Protein AF-A0A849CF45-F1 (afdb_monomer)

Mean predicted aligned error: 17.16 Å

Structure (mmCIF, N/CA/C/O backbone):
data_AF-A0A849CF45-F1
#
_entry.i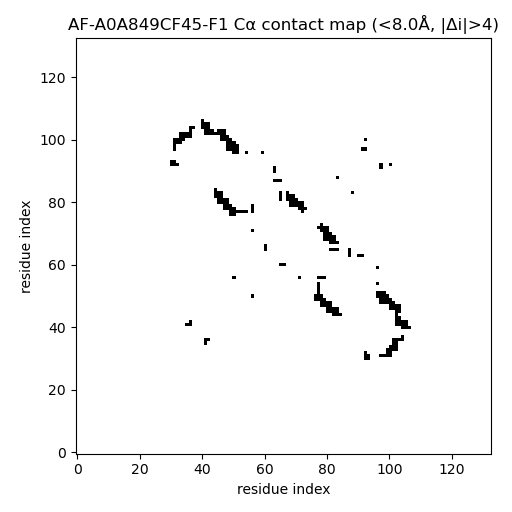d   AF-A0A849CF45-F1
#
loop_
_atom_site.group_PDB
_atom_site.id
_atom_site.type_symbol
_atom_site.label_atom_id
_atom_site.label_alt_id
_atom_site.label_comp_id
_atom_site.label_asym_id
_atom_site.label_entity_id
_atom_site.label_seq_id
_atom_site.pdbx_PDB_ins_code
_atom_site.Cartn_x
_atom_site.Cartn_y
_atom_site.Cartn_z
_atom_site.occupancy
_atom_site.B_iso_or_equiv
_atom_site.auth_seq_id
_atom_site.auth_comp_id
_atom_site.auth_asym_id
_atom_site.auth_atom_id
_atom_site.pdbx_PDB_model_num
ATOM 1 N N . MET A 1 1 ? -30.310 -8.655 56.437 1.00 37.66 1 MET A N 1
ATOM 2 C CA . MET A 1 1 ? -29.460 -9.281 57.473 1.00 37.66 1 MET A CA 1
ATOM 3 C C . MET A 1 1 ? -28.023 -8.868 57.192 1.00 37.66 1 MET A C 1
ATOM 5 O O . MET A 1 1 ? -27.399 -9.415 56.297 1.00 37.66 1 MET A O 1
ATOM 9 N N . SER A 1 2 ? -27.555 -7.817 57.862 1.00 37.56 2 SER A N 1
ATOM 10 C CA . SER A 1 2 ? -26.278 -7.153 57.568 1.00 37.56 2 SER A CA 1
ATOM 11 C C . SER A 1 2 ? -25.273 -7.476 58.661 1.00 37.56 2 SER A C 1
ATOM 13 O O . SER A 1 2 ? -25.580 -7.299 59.839 1.00 37.56 2 SER A O 1
ATOM 15 N N . LYS A 1 3 ? -24.071 -7.921 58.293 1.00 44.12 3 LYS A N 1
ATOM 16 C CA . LYS A 1 3 ? -22.960 -8.074 59.237 1.00 44.12 3 LYS A CA 1
ATOM 17 C C . LYS A 1 3 ? -21.696 -7.478 58.624 1.00 44.12 3 LYS A C 1
ATOM 19 O O . LYS A 1 3 ? -20.987 -8.135 57.877 1.00 44.12 3 LYS A O 1
ATOM 24 N N . LYS A 1 4 ? -21.437 -6.210 58.953 1.00 44.94 4 LYS A N 1
ATOM 25 C CA . LYS A 1 4 ? -20.097 -5.618 58.882 1.00 44.94 4 LYS A CA 1
ATOM 26 C C . LYS A 1 4 ? -19.300 -6.111 60.094 1.00 44.94 4 LYS A C 1
ATOM 28 O O . LYS A 1 4 ? -19.804 -6.050 61.216 1.00 44.94 4 LYS A O 1
ATOM 33 N N . ARG A 1 5 ? -18.060 -6.548 59.881 1.00 53.03 5 ARG A N 1
ATOM 34 C CA . ARG A 1 5 ? -17.027 -6.656 60.920 1.00 53.03 5 ARG A CA 1
ATOM 35 C C . ARG A 1 5 ? -15.753 -6.009 60.369 1.00 53.03 5 ARG A C 1
ATOM 37 O O . ARG A 1 5 ? -15.297 -6.355 59.288 1.00 53.03 5 ARG A O 1
ATOM 44 N N . LEU A 1 6 ? -15.288 -5.009 61.110 1.00 46.78 6 LEU A N 1
ATOM 45 C CA . LEU A 1 6 ? -14.016 -4.305 60.984 1.00 46.78 6 LEU A CA 1
ATOM 46 C C . LEU A 1 6 ? -12.894 -5.098 61.686 1.00 46.78 6 LEU A C 1
ATOM 48 O O . LEU A 1 6 ? -13.187 -5.904 62.567 1.00 46.78 6 LEU A O 1
ATOM 52 N N . VAL A 1 7 ? -11.652 -4.682 61.399 1.00 42.75 7 VAL A N 1
ATOM 53 C CA . VAL A 1 7 ? -10.421 -4.748 62.226 1.00 42.75 7 VAL A CA 1
ATOM 54 C C . VAL A 1 7 ? -9.397 -5.843 61.887 1.00 42.75 7 VAL A C 1
ATOM 56 O O . VAL A 1 7 ? -9.704 -7.028 61.891 1.00 42.75 7 VAL A O 1
ATOM 59 N N . GLY A 1 8 ? -8.145 -5.385 61.710 1.00 34.47 8 GLY A N 1
ATOM 60 C CA . GLY A 1 8 ? -6.892 -6.146 61.843 1.00 34.47 8 GLY A CA 1
ATOM 61 C C . GLY A 1 8 ? -5.900 -5.826 60.718 1.00 34.47 8 GLY A C 1
ATOM 62 O O . GLY A 1 8 ? -5.896 -6.523 59.717 1.00 34.47 8 GLY A O 1
ATOM 63 N N . ALA A 1 9 ? -5.255 -4.655 60.675 1.00 38.72 9 ALA A N 1
ATOM 64 C CA . ALA A 1 9 ? -4.018 -4.296 61.391 1.00 38.72 9 ALA A CA 1
ATOM 65 C C . ALA A 1 9 ? -2.789 -5.168 61.034 1.00 38.72 9 ALA A C 1
ATOM 67 O O . ALA A 1 9 ? -2.803 -6.374 61.230 1.00 38.72 9 ALA A O 1
ATOM 68 N N . LEU A 1 10 ? -1.755 -4.476 60.531 1.00 44.56 10 LEU A N 1
ATOM 69 C CA . LEU A 1 10 ? -0.323 -4.797 60.416 1.00 44.56 10 LEU A CA 1
ATOM 70 C C . LEU A 1 10 ? 0.126 -6.260 60.592 1.00 44.56 10 LEU A C 1
ATOM 72 O O . LEU A 1 10 ? 0.109 -6.809 61.688 1.00 44.56 10 LEU A O 1
ATOM 76 N N . GLY A 1 11 ? 0.749 -6.794 59.541 1.00 33.22 11 GLY A N 1
ATOM 77 C CA . GLY A 1 11 ? 1.633 -7.951 59.628 1.00 33.22 11 GLY A CA 1
ATOM 78 C C . GLY A 1 11 ? 2.467 -8.089 58.361 1.00 33.22 11 GLY A C 1
ATOM 79 O O . GLY A 1 11 ? 2.030 -8.699 57.392 1.00 33.22 11 GLY A O 1
ATOM 80 N N . ALA A 1 12 ? 3.658 -7.493 58.346 1.00 48.44 12 ALA A N 1
ATOM 81 C CA . ALA A 1 12 ? 4.656 -7.766 57.323 1.00 48.44 12 ALA A CA 1
ATOM 82 C C . ALA A 1 12 ? 5.257 -9.155 57.574 1.00 48.44 12 ALA A C 1
ATOM 84 O O . ALA A 1 12 ? 6.023 -9.309 58.520 1.00 48.44 12 ALA A O 1
ATOM 85 N N . ILE A 1 13 ? 4.933 -10.147 56.737 1.00 44.03 13 ILE A N 1
ATOM 86 C CA . ILE A 1 13 ? 5.722 -11.377 56.579 1.00 44.03 13 ILE A CA 1
ATOM 87 C C . ILE A 1 13 ? 5.745 -11.748 55.093 1.00 44.03 13 ILE A C 1
ATOM 89 O O . ILE A 1 13 ? 4.718 -11.990 54.464 1.00 44.03 13 ILE A O 1
ATOM 93 N N . LEU A 1 14 ? 6.962 -11.759 54.556 1.00 50.22 14 LEU A N 1
ATOM 94 C CA . LEU A 1 14 ? 7.352 -12.199 53.225 1.00 50.22 14 LEU A CA 1
ATOM 95 C C . LEU A 1 14 ? 7.077 -13.705 53.075 1.00 50.22 14 LEU A C 1
ATOM 97 O O . LEU A 1 14 ? 7.699 -14.504 53.768 1.00 50.22 14 LEU A O 1
ATOM 101 N N . LEU A 1 15 ? 6.211 -14.098 52.142 1.00 39.56 15 LEU A N 1
ATOM 102 C CA . LEU A 1 15 ? 6.146 -15.463 51.612 1.00 39.56 15 LEU A CA 1
ATOM 103 C C . LEU A 1 15 ? 5.903 -15.376 50.102 1.00 39.56 15 LEU A C 1
ATOM 105 O O . LEU A 1 15 ? 4.773 -15.231 49.637 1.00 39.56 15 LEU A O 1
ATOM 109 N N . LEU A 1 16 ? 7.000 -15.441 49.340 1.00 52.56 16 LEU A N 1
ATOM 110 C CA . LEU A 1 16 ? 6.973 -15.713 47.906 1.00 52.56 16 LEU A CA 1
ATOM 111 C C . LEU A 1 16 ? 6.297 -17.071 47.687 1.00 52.56 16 LEU A C 1
ATOM 113 O O . LEU A 1 16 ? 6.885 -18.117 47.949 1.00 52.56 16 LEU A O 1
ATOM 117 N N . THR A 1 17 ? 5.074 -17.048 47.170 1.00 44.09 17 THR A N 1
ATOM 118 C CA . THR A 1 17 ? 4.445 -18.204 46.530 1.00 44.09 17 THR A CA 1
ATOM 119 C C . THR A 1 17 ? 4.244 -17.853 45.064 1.00 44.09 17 THR A C 1
ATOM 121 O O . THR A 1 17 ? 3.308 -17.157 44.683 1.00 44.09 17 THR A O 1
ATOM 124 N N . LEU A 1 18 ? 5.184 -18.301 44.234 1.00 50.41 18 LEU A N 1
ATOM 125 C CA . LEU A 1 18 ? 5.102 -18.205 42.782 1.00 50.41 18 LEU A CA 1
ATOM 126 C C . LEU A 1 18 ? 4.158 -19.312 42.280 1.00 50.41 18 LEU A C 1
ATOM 128 O O . LEU A 1 18 ? 4.587 -20.330 41.745 1.00 50.41 18 LEU A O 1
ATOM 132 N N . ALA A 1 19 ? 2.858 -19.155 42.528 1.00 49.28 19 ALA A N 1
ATOM 133 C CA . ALA A 1 19 ? 1.848 -19.980 41.883 1.00 49.28 19 ALA A CA 1
ATOM 134 C C . ALA A 1 19 ? 1.679 -19.442 40.464 1.00 49.28 19 ALA A C 1
ATOM 136 O O . ALA A 1 19 ? 0.999 -18.444 40.276 1.00 49.28 19 ALA A O 1
ATOM 137 N N . GLY A 1 20 ? 2.343 -20.062 39.486 1.00 45.88 20 GLY A N 1
ATOM 138 C CA . GLY A 1 20 ? 2.181 -19.728 38.077 1.00 45.88 20 GLY A CA 1
ATOM 139 C C . GLY A 1 20 ? 0.726 -19.891 37.647 1.00 45.88 20 GLY A C 1
ATOM 140 O O . GLY A 1 20 ? 0.285 -20.995 37.336 1.00 45.88 20 GLY A O 1
ATOM 141 N N . GLN A 1 21 ? -0.018 -18.788 37.603 1.00 43.66 21 GLN A N 1
ATOM 142 C CA . GLN A 1 21 ? -1.225 -18.701 36.796 1.00 43.66 21 GLN A CA 1
ATOM 143 C C . GLN A 1 21 ? -0.798 -18.486 35.343 1.00 43.66 21 GLN A C 1
ATOM 145 O O . GLN A 1 21 ? -0.722 -17.368 34.838 1.00 43.66 21 GLN A O 1
ATOM 150 N N . SER A 1 22 ? -0.493 -19.584 34.658 1.00 44.69 22 SER A N 1
ATOM 151 C CA . SER A 1 22 ? -0.499 -19.619 33.201 1.00 44.69 22 SER A CA 1
ATOM 152 C C . SER A 1 22 ? -1.942 -19.390 32.746 1.00 44.69 22 SER A C 1
ATOM 154 O O . SER A 1 22 ? -2.714 -20.331 32.573 1.00 44.69 22 SER A O 1
ATOM 156 N N . GLY A 1 23 ? -2.341 -18.122 32.620 1.00 52.66 23 GLY A N 1
ATOM 157 C CA . GLY A 1 23 ? -3.476 -17.769 31.776 1.00 52.66 23 GLY A CA 1
ATOM 158 C C . GLY A 1 23 ? -3.203 -18.279 30.358 1.00 52.66 23 GLY A C 1
ATOM 159 O O . GLY A 1 23 ? -2.030 -18.430 29.996 1.00 52.66 23 GLY A O 1
ATOM 160 N N . PRO A 1 24 ? -4.238 -18.591 29.558 1.00 43.50 24 PRO A N 1
ATOM 161 C CA . PRO A 1 24 ? -4.012 -18.938 28.166 1.00 43.50 24 PRO A CA 1
ATOM 162 C C . PRO A 1 24 ? -3.188 -17.813 27.547 1.00 43.50 24 PRO A C 1
ATOM 164 O O . PRO A 1 24 ? -3.582 -16.648 27.614 1.00 43.50 24 PRO A O 1
ATOM 167 N N . ALA A 1 25 ? -2.018 -18.169 27.015 1.00 54.19 25 ALA A N 1
ATOM 168 C CA . ALA A 1 25 ? -1.260 -17.309 26.134 1.00 54.19 25 ALA A CA 1
ATOM 169 C C . ALA A 1 25 ? -2.225 -16.910 25.021 1.00 54.19 25 ALA A C 1
ATOM 171 O O . ALA A 1 25 ? -2.567 -17.719 24.157 1.00 54.19 25 ALA A O 1
ATOM 172 N N . GLN A 1 26 ? -2.763 -15.699 25.120 1.00 45.12 26 GLN A N 1
ATOM 173 C CA . GLN A 1 26 ? -3.497 -15.097 24.034 1.00 45.12 26 GLN A CA 1
ATOM 174 C C . GLN A 1 26 ? -2.456 -15.008 22.929 1.00 45.12 26 GLN A C 1
ATOM 176 O O . GLN A 1 26 ? -1.448 -14.323 23.089 1.00 45.12 26 GLN A O 1
ATOM 181 N N . ALA A 1 27 ? -2.617 -15.837 21.899 1.00 48.22 27 ALA A N 1
ATOM 182 C CA . ALA A 1 27 ? -1.803 -15.755 20.708 1.00 48.22 27 ALA A CA 1
ATOM 183 C C . ALA A 1 27 ? -2.030 -14.347 20.159 1.00 48.22 27 ALA A C 1
ATOM 185 O O . ALA A 1 27 ? -3.051 -14.074 19.527 1.00 48.22 27 ALA A O 1
ATOM 186 N N . ASP A 1 28 ? -1.120 -13.446 20.516 1.00 50.44 28 ASP A N 1
ATOM 187 C CA . ASP A 1 28 ? -0.881 -12.194 19.831 1.00 50.44 28 ASP A CA 1
ATOM 188 C C . ASP A 1 28 ? -0.600 -12.620 18.395 1.00 50.44 28 ASP A C 1
ATOM 190 O O . ASP A 1 28 ? 0.464 -13.147 18.062 1.00 50.44 28 ASP A O 1
ATOM 194 N N . LYS A 1 29 ? -1.645 -12.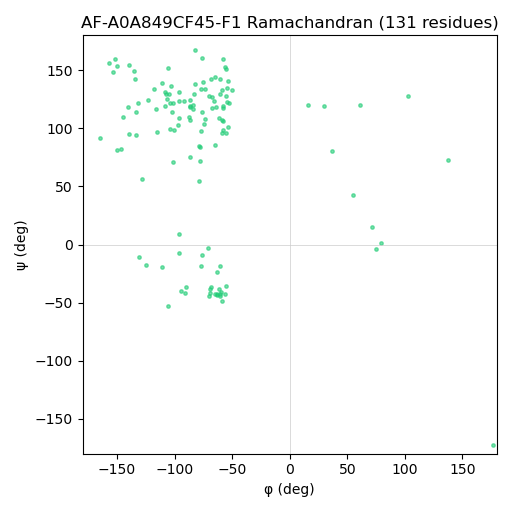58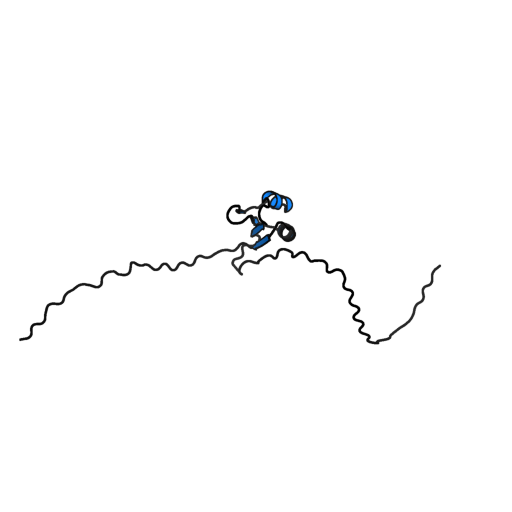0 17.572 1.00 56.62 29 LYS A N 1
ATOM 195 C CA . LYS A 1 29 ? -1.523 -12.795 16.143 1.00 56.62 29 LYS A CA 1
ATOM 196 C C . LYS A 1 29 ? -0.466 -11.789 15.695 1.00 56.62 29 LYS A C 1
ATOM 198 O O . LYS A 1 29 ? -0.667 -10.619 16.018 1.00 56.62 29 LYS A O 1
ATOM 203 N N . PRO A 1 30 ? 0.647 -12.198 15.061 1.00 55.91 30 PRO A N 1
ATOM 204 C CA . PRO A 1 30 ? 1.699 -11.252 14.731 1.00 55.91 30 PRO A CA 1
ATOM 205 C C . PRO A 1 30 ? 1.086 -10.161 13.857 1.00 55.91 30 PRO A C 1
ATOM 207 O O . PRO A 1 30 ? 0.707 -10.422 12.719 1.00 55.91 30 PRO A O 1
ATOM 210 N N . GLU A 1 31 ? 0.887 -8.975 14.430 1.00 64.81 31 GLU A N 1
ATOM 211 C CA . GLU A 1 31 ? 0.476 -7.802 13.675 1.00 64.81 31 GLU A CA 1
ATOM 212 C C . GLU A 1 31 ? 1.593 -7.558 12.659 1.00 64.81 31 GLU A C 1
ATOM 214 O O . GLU A 1 31 ? 2.776 -7.604 13.022 1.00 64.81 31 GLU A O 1
ATOM 219 N N . VAL A 1 32 ? 1.239 -7.400 11.380 1.00 72.75 32 VAL A N 1
ATOM 220 C CA . VAL A 1 32 ? 2.248 -7.186 10.337 1.00 72.75 32 VAL A CA 1
ATOM 221 C C . VAL A 1 32 ? 3.039 -5.939 10.722 1.00 72.75 32 VAL A C 1
ATOM 223 O O . VAL A 1 32 ? 2.478 -4.849 10.861 1.00 72.75 32 VAL A O 1
ATOM 226 N N . GLN A 1 33 ? 4.338 -6.113 10.961 1.00 76.00 33 GLN A N 1
ATOM 227 C CA . GLN A 1 33 ? 5.206 -5.006 11.332 1.00 76.00 33 GLN A CA 1
ATOM 228 C C . GLN A 1 33 ? 5.358 -4.077 10.129 1.00 76.00 33 GLN A C 1
ATOM 230 O O . GLN A 1 33 ? 5.397 -4.531 8.990 1.00 76.00 33 GLN A O 1
ATOM 235 N N . ILE A 1 34 ? 5.406 -2.771 10.391 1.00 75.00 34 ILE A N 1
ATOM 236 C CA . ILE A 1 34 ? 5.746 -1.804 9.350 1.00 75.00 34 ILE A CA 1
ATOM 237 C C . ILE A 1 34 ? 7.260 -1.682 9.318 1.00 75.00 34 ILE A C 1
ATOM 239 O O . ILE A 1 34 ? 7.856 -1.204 10.293 1.00 75.00 34 ILE A O 1
ATOM 243 N N . ASP A 1 35 ? 7.866 -2.006 8.186 1.00 77.19 35 ASP A N 1
ATOM 244 C CA . ASP A 1 35 ? 9.253 -1.652 7.939 1.00 77.19 35 ASP A CA 1
ATOM 245 C C . ASP A 1 35 ? 9.328 -0.152 7.633 1.00 77.19 35 ASP A C 1
ATOM 247 O O . ASP A 1 35 ? 8.919 0.356 6.583 1.00 77.19 35 ASP A O 1
ATOM 251 N N . LYS A 1 36 ? 9.792 0.597 8.636 1.00 73.25 36 LYS A N 1
ATOM 252 C CA . LYS A 1 36 ? 9.974 2.043 8.541 1.00 73.25 36 LYS A CA 1
ATOM 253 C C . LYS A 1 36 ? 11.099 2.325 7.549 1.00 73.25 36 LYS A C 1
ATOM 255 O O . LYS A 1 36 ? 12.203 1.801 7.693 1.00 73.25 36 LYS A O 1
ATOM 260 N N . GLY A 1 37 ? 10.820 3.170 6.560 1.00 63.16 37 GLY A N 1
ATOM 261 C CA . GLY A 1 37 ? 11.769 3.482 5.496 1.00 63.16 37 GLY A CA 1
ATOM 262 C C . GLY A 1 37 ? 13.090 4.057 6.025 1.00 63.16 37 GLY A C 1
ATOM 263 O O . GLY A 1 37 ? 13.160 4.598 7.133 1.00 63.16 37 GLY A O 1
ATOM 264 N N . LEU A 1 38 ? 14.148 3.980 5.208 1.00 70.50 38 LEU A N 1
ATOM 265 C CA . LEU A 1 38 ? 15.468 4.537 5.532 1.00 70.50 38 LEU A CA 1
ATOM 266 C C . LEU A 1 38 ? 15.355 6.000 6.001 1.00 70.50 38 LEU A C 1
ATOM 268 O O . LEU A 1 38 ? 14.677 6.824 5.373 1.00 70.50 38 LEU A O 1
ATOM 272 N N . GLU A 1 39 ? 16.032 6.331 7.105 1.00 71.88 39 GLU A N 1
ATOM 273 C CA . GLU A 1 39 ? 15.917 7.643 7.748 1.00 71.88 39 GLU A CA 1
ATOM 274 C C . GLU A 1 39 ? 16.215 8.792 6.767 1.00 71.88 39 GLU A C 1
ATOM 276 O O . GLU A 1 39 ? 17.226 8.819 6.058 1.00 71.88 39 GLU A O 1
ATOM 281 N N . GLY A 1 40 ? 15.289 9.753 6.686 1.00 71.56 40 GLY A N 1
ATOM 282 C CA . GLY A 1 40 ? 15.387 10.893 5.769 1.00 71.56 40 GLY A CA 1
ATOM 283 C C . GLY A 1 40 ? 15.192 10.555 4.283 1.00 71.56 40 GLY A C 1
ATOM 284 O O . GLY A 1 40 ? 15.580 11.360 3.429 1.00 71.56 40 GLY A O 1
ATOM 285 N N . LYS A 1 41 ? 14.652 9.374 3.956 1.00 79.12 41 LYS A N 1
ATOM 286 C CA . LYS A 1 41 ? 14.215 8.988 2.598 1.00 79.12 41 LYS A CA 1
ATOM 287 C C . LYS A 1 41 ? 12.758 8.540 2.532 1.00 79.12 41 LYS A C 1
ATOM 289 O O . LYS A 1 41 ? 12.208 8.537 1.436 1.00 79.12 41 LYS A O 1
ATOM 294 N N . ALA A 1 42 ? 12.159 8.194 3.670 1.00 84.62 42 ALA A N 1
ATOM 295 C CA . ALA A 1 42 ? 10.747 7.852 3.776 1.00 84.62 42 ALA A CA 1
ATOM 296 C C . ALA A 1 42 ? 9.840 8.944 3.191 1.00 84.62 42 ALA A C 1
ATOM 298 O O . ALA A 1 42 ? 10.084 10.141 3.380 1.00 84.62 42 ALA A O 1
ATOM 299 N N . VAL A 1 43 ? 8.784 8.512 2.509 1.00 85.69 43 VAL A N 1
ATOM 300 C CA . VAL A 1 43 ? 7.713 9.352 1.987 1.00 85.69 43 VAL A CA 1
ATOM 301 C C . VAL A 1 43 ? 6.494 9.168 2.895 1.00 85.69 43 VAL A C 1
ATOM 303 O O . VAL A 1 43 ? 5.757 8.192 2.746 1.00 85.69 43 VAL A O 1
ATOM 306 N N . PRO A 1 44 ? 6.247 10.093 3.842 1.00 85.75 44 PRO A N 1
ATOM 307 C CA . PRO A 1 44 ? 5.272 9.858 4.896 1.00 85.75 44 PRO A CA 1
ATOM 308 C C . PRO A 1 44 ? 3.870 9.581 4.356 1.00 85.75 44 PRO A C 1
ATOM 310 O O . PRO A 1 44 ? 3.347 10.320 3.514 1.00 85.75 44 PRO A O 1
ATOM 313 N N . GLY A 1 45 ? 3.244 8.533 4.889 1.00 91.69 45 GLY A N 1
ATOM 314 C CA . GLY A 1 45 ? 1.873 8.156 4.552 1.00 91.69 45 GLY A CA 1
ATOM 315 C C . GLY A 1 45 ? 1.720 7.401 3.230 1.00 91.69 45 GLY A C 1
ATOM 316 O O . GLY A 1 45 ? 0.586 7.080 2.874 1.00 91.69 45 GLY A O 1
ATOM 317 N N . GLN A 1 46 ? 2.810 7.127 2.505 1.00 96.19 46 GLN A N 1
ATOM 318 C CA . GLN A 1 46 ? 2.817 6.272 1.318 1.00 96.19 46 GLN A CA 1
ATOM 319 C C . GLN A 1 46 ? 3.424 4.923 1.666 1.00 96.19 46 GLN A C 1
ATOM 321 O O . GLN A 1 46 ? 4.493 4.855 2.262 1.00 96.19 46 GLN A O 1
ATOM 326 N N . TYR A 1 47 ? 2.717 3.860 1.304 1.00 96.75 47 TYR A N 1
ATOM 327 C CA . TYR A 1 47 ? 3.113 2.502 1.644 1.00 96.75 47 TYR A CA 1
ATOM 328 C C . TYR A 1 47 ? 2.965 1.582 0.447 1.00 96.75 47 TYR A C 1
ATOM 330 O O . TYR A 1 47 ? 2.061 1.767 -0.378 1.00 96.75 47 TYR A O 1
ATOM 338 N N . ILE A 1 48 ? 3.823 0.570 0.404 1.00 96.50 48 ILE A N 1
ATOM 339 C CA . ILE A 1 48 ? 3.698 -0.600 -0.449 1.00 96.50 48 ILE A CA 1
ATOM 340 C C . ILE A 1 48 ? 3.169 -1.735 0.424 1.00 96.50 48 ILE A C 1
ATOM 342 O O . ILE A 1 48 ? 3.767 -2.090 1.434 1.00 96.50 48 ILE A O 1
ATOM 346 N N . VAL A 1 49 ? 2.023 -2.285 0.039 1.00 97.25 49 VAL A N 1
ATOM 347 C CA . VAL A 1 49 ? 1.370 -3.407 0.712 1.00 97.25 49 VAL A CA 1
ATOM 348 C C . VAL A 1 49 ? 1.509 -4.632 -0.177 1.00 97.25 49 VAL A C 1
ATOM 350 O O . VAL A 1 49 ? 1.011 -4.641 -1.308 1.00 97.25 49 VAL A O 1
ATOM 353 N N . THR A 1 50 ? 2.167 -5.661 0.347 1.00 97.81 50 THR A N 1
ATOM 354 C CA . THR A 1 50 ? 2.274 -6.974 -0.293 1.00 97.81 50 THR A CA 1
ATOM 355 C C . THR A 1 50 ? 1.204 -7.885 0.283 1.00 97.81 50 THR A C 1
ATOM 357 O O . THR A 1 50 ? 1.017 -7.960 1.499 1.00 97.81 50 THR A O 1
ATOM 360 N N . LEU A 1 51 ? 0.468 -8.545 -0.599 1.00 97.75 51 LEU A N 1
ATOM 361 C CA . LEU A 1 51 ? -0.584 -9.486 -0.261 1.00 97.75 51 LEU A CA 1
ATOM 362 C C . LEU A 1 51 ? -0.095 -10.905 -0.516 1.00 97.75 51 LEU A C 1
ATOM 364 O O . LEU A 1 51 ? 0.676 -11.152 -1.442 1.00 97.75 51 LEU A O 1
ATOM 368 N N . THR A 1 52 ? -0.647 -11.836 0.249 1.00 95.94 52 THR A N 1
ATOM 369 C CA . THR A 1 52 ? -0.520 -13.266 -0.034 1.00 95.94 52 THR A CA 1
ATOM 370 C C . THR A 1 52 ? -1.001 -13.598 -1.456 1.00 95.94 52 THR A C 1
ATOM 372 O O . THR A 1 52 ? -1.854 -12.910 -2.037 1.00 95.94 52 THR A O 1
ATOM 375 N N . ASP A 1 53 ? -0.422 -14.642 -2.049 1.00 93.19 53 ASP A N 1
ATOM 376 C CA . ASP A 1 53 ? -0.676 -15.009 -3.444 1.00 93.19 53 ASP A CA 1
ATOM 377 C C . ASP A 1 53 ? -2.158 -15.341 -3.706 1.00 93.19 53 ASP A C 1
ATOM 379 O O . ASP A 1 53 ? -2.855 -15.913 -2.865 1.00 93.19 53 ASP A O 1
ATOM 383 N N . GLY A 1 54 ? -2.664 -14.946 -4.876 1.00 92.19 54 GLY A N 1
ATOM 384 C CA . GLY A 1 54 ? -4.048 -15.201 -5.289 1.00 92.19 54 GLY A CA 1
ATOM 385 C C . GLY A 1 54 ? -5.121 -14.333 -4.615 1.00 92.19 54 GLY A C 1
ATOM 386 O O . GLY A 1 54 ? -6.290 -14.422 -4.998 1.00 92.19 54 GLY A O 1
ATOM 387 N N . VAL A 1 55 ? -4.769 -13.467 -3.656 1.00 96.88 55 VAL A N 1
ATOM 388 C CA . VAL A 1 55 ? -5.731 -12.543 -3.034 1.00 96.88 55 VAL A CA 1
ATOM 389 C C . VAL A 1 55 ? -6.162 -11.448 -4.020 1.00 96.88 55 VAL A C 1
ATOM 391 O O . VAL A 1 55 ? -5.303 -10.731 -4.540 1.00 96.88 55 VAL A O 1
ATOM 394 N N . PRO A 1 56 ? -7.476 -11.226 -4.229 1.00 97.06 56 PRO A N 1
ATOM 395 C CA . PRO A 1 56 ? -7.962 -10.119 -5.044 1.00 97.06 56 PRO A CA 1
ATOM 396 C C . PRO A 1 56 ? -7.685 -8.763 -4.381 1.00 97.06 56 PRO A C 1
ATOM 398 O O . PRO A 1 56 ? -8.233 -8.447 -3.323 1.00 97.06 56 PRO A O 1
ATOM 401 N N . ILE A 1 57 ? -6.872 -7.934 -5.041 1.00 97.44 57 ILE A N 1
ATOM 402 C CA . ILE A 1 57 ? -6.461 -6.614 -4.533 1.00 97.44 57 ILE A CA 1
ATOM 403 C C . ILE A 1 57 ? -7.675 -5.724 -4.217 1.00 97.44 57 ILE A C 1
ATOM 405 O O . ILE A 1 57 ? -7.700 -5.058 -3.184 1.00 97.44 57 ILE A O 1
ATOM 409 N N . ASP A 1 58 ? -8.694 -5.714 -5.082 1.00 97.62 58 ASP A N 1
ATOM 410 C CA . ASP A 1 58 ? -9.875 -4.856 -4.911 1.00 97.62 58 ASP A CA 1
ATOM 411 C C . ASP A 1 58 ? -10.653 -5.157 -3.630 1.00 97.62 58 ASP A C 1
ATOM 413 O O . ASP A 1 58 ? -11.072 -4.234 -2.938 1.00 97.62 58 ASP A O 1
ATOM 417 N N . THR A 1 59 ? -10.768 -6.431 -3.254 1.00 97.62 59 THR A N 1
ATOM 418 C CA . THR A 1 59 ? -11.459 -6.821 -2.020 1.00 97.62 59 THR A CA 1
ATOM 419 C C . THR A 1 59 ? -10.751 -6.257 -0.789 1.00 97.62 59 THR A C 1
ATOM 421 O O . THR A 1 59 ? -11.402 -5.705 0.094 1.00 97.62 59 THR A O 1
ATOM 424 N N . VAL A 1 60 ? -9.417 -6.321 -0.751 1.00 98.25 60 VAL A N 1
ATOM 425 C CA . VAL A 1 60 ? -8.629 -5.764 0.362 1.00 98.25 60 VAL A CA 1
ATOM 426 C C . VAL A 1 60 ? -8.770 -4.242 0.429 1.00 98.25 60 VAL A C 1
ATOM 428 O O . VAL A 1 60 ? -8.951 -3.674 1.508 1.00 98.25 60 VAL A O 1
ATOM 431 N N . LEU A 1 61 ? -8.722 -3.567 -0.723 1.00 98.31 61 LEU A N 1
ATOM 432 C CA . LEU A 1 61 ? -8.863 -2.113 -0.795 1.00 98.31 61 LEU A CA 1
ATOM 433 C C . LEU A 1 61 ? -10.234 -1.638 -0.309 1.00 98.31 61 LEU A C 1
ATOM 435 O O . LEU A 1 61 ? -10.307 -0.646 0.423 1.00 98.31 61 LEU A O 1
ATOM 439 N N . ASP A 1 62 ? -11.311 -2.323 -0.690 1.00 98.19 62 ASP A N 1
ATOM 440 C CA . ASP A 1 62 ? -12.658 -1.966 -0.253 1.00 98.19 62 ASP A CA 1
ATOM 441 C C . ASP A 1 62 ? -12.879 -2.246 1.239 1.00 98.19 62 ASP A C 1
ATOM 443 O O . ASP A 1 62 ? -13.352 -1.351 1.947 1.00 98.19 62 ASP A O 1
ATOM 447 N N . ASP A 1 63 ? -12.438 -3.399 1.752 1.00 97.94 63 ASP A N 1
ATOM 448 C CA . ASP A 1 63 ? -12.544 -3.750 3.180 1.00 97.94 63 ASP A CA 1
ATOM 449 C C . ASP A 1 63 ? -11.779 -2.752 4.074 1.00 97.94 63 ASP A C 1
ATOM 451 O O . ASP A 1 63 ? -12.267 -2.276 5.114 1.00 97.94 63 ASP A O 1
ATOM 455 N N . ALA A 1 64 ? -10.576 -2.363 3.640 1.00 97.69 64 ALA A N 1
ATOM 456 C CA . ALA A 1 64 ? -9.769 -1.356 4.319 1.00 97.69 64 ALA A CA 1
ATOM 457 C C . ALA A 1 64 ? -10.269 0.083 4.073 1.00 97.69 64 ALA A C 1
ATOM 459 O O . ALA A 1 64 ? -9.834 1.010 4.762 1.00 97.69 64 ALA A O 1
ATOM 460 N N . ASN A 1 65 ? -11.222 0.288 3.156 1.00 97.88 65 ASN A N 1
ATOM 461 C CA . ASN A 1 65 ? -11.704 1.591 2.688 1.00 97.88 65 ASN A CA 1
ATOM 462 C C . ASN A 1 65 ? -10.566 2.490 2.159 1.00 97.88 65 ASN A C 1
ATOM 464 O O . ASN A 1 65 ? -10.494 3.686 2.458 1.00 97.88 65 ASN A O 1
ATOM 468 N N . VAL A 1 66 ? -9.642 1.917 1.391 1.00 97.88 66 VAL A N 1
ATOM 469 C CA . VAL A 1 66 ? -8.528 2.626 0.750 1.00 97.88 66 VAL A CA 1
ATOM 470 C C . VAL A 1 66 ? -8.992 3.176 -0.595 1.00 97.88 66 VAL A C 1
ATOM 472 O O . VAL A 1 66 ? -9.372 2.434 -1.493 1.00 97.88 66 VAL A O 1
ATOM 475 N N . LYS A 1 67 ? -8.965 4.505 -0.742 1.00 95.38 67 LYS A N 1
ATOM 476 C CA . LYS A 1 67 ? -9.417 5.190 -1.969 1.00 95.38 67 LYS A CA 1
ATOM 477 C C . LYS A 1 67 ? -8.286 5.839 -2.766 1.00 95.38 67 LYS A C 1
ATOM 479 O O . LYS A 1 67 ? -8.449 6.105 -3.951 1.00 95.38 67 LYS A O 1
ATOM 484 N N . LYS A 1 68 ? -7.135 6.086 -2.135 1.00 97.38 68 LYS A N 1
ATOM 485 C CA . LYS A 1 68 ? -5.974 6.732 -2.761 1.00 97.38 68 LYS A CA 1
ATOM 486 C C . LYS A 1 68 ? -4.917 5.703 -3.152 1.00 97.38 68 LYS A C 1
ATOM 488 O O . LYS A 1 68 ? -3.866 5.613 -2.523 1.00 97.38 68 LYS A O 1
ATOM 493 N N . VAL A 1 69 ? -5.226 4.914 -4.175 1.00 97.69 69 VAL A N 1
ATOM 494 C CA . VAL A 1 69 ? -4.295 3.931 -4.742 1.00 97.69 69 VAL A CA 1
ATOM 495 C C . VAL A 1 69 ? -3.366 4.633 -5.725 1.00 97.69 69 VAL A C 1
ATOM 497 O O . VAL A 1 69 ? -3.822 5.362 -6.602 1.00 97.69 69 VAL A O 1
ATOM 500 N N . LEU A 1 70 ? -2.068 4.414 -5.563 1.00 97.25 70 LEU A N 1
ATOM 501 C CA . LEU A 1 70 ? -1.014 4.972 -6.407 1.00 97.25 70 LEU A CA 1
ATOM 502 C C . LEU A 1 70 ? -0.630 3.986 -7.509 1.00 97.25 70 LEU A C 1
ATOM 504 O O . LEU A 1 70 ? -0.421 4.380 -8.655 1.00 97.25 70 LEU A O 1
ATOM 508 N N . HIS A 1 71 ? -0.558 2.698 -7.167 1.00 97.00 71 HIS A N 1
ATOM 509 C CA . HIS A 1 71 ? -0.210 1.646 -8.111 1.00 97.00 71 HIS A CA 1
ATOM 510 C C . HIS A 1 71 ? -0.735 0.279 -7.664 1.00 97.00 71 HIS A C 1
ATOM 512 O O . HIS A 1 71 ? -0.946 0.051 -6.475 1.00 97.00 71 HIS A O 1
ATOM 518 N N . ARG A 1 72 ? -0.919 -0.638 -8.617 1.00 96.94 72 ARG A N 1
ATOM 519 C CA . ARG A 1 72 ? -1.280 -2.040 -8.372 1.00 96.94 72 ARG A CA 1
ATOM 520 C C . ARG A 1 72 ? -0.230 -2.933 -9.005 1.00 96.94 72 ARG A C 1
ATOM 522 O O . ARG A 1 72 ? 0.017 -2.831 -10.203 1.00 96.94 72 ARG A O 1
ATOM 529 N N . TYR A 1 73 ? 0.353 -3.804 -8.202 1.00 95.69 73 TYR A N 1
ATOM 530 C CA . TYR A 1 73 ? 1.322 -4.792 -8.634 1.00 95.69 73 TYR A CA 1
ATOM 531 C C . TYR A 1 73 ? 0.596 -6.116 -8.871 1.00 95.69 73 TYR A C 1
ATOM 533 O O . TYR A 1 73 ? -0.089 -6.614 -7.982 1.00 95.69 73 TYR A O 1
ATOM 541 N N . THR A 1 74 ? 0.713 -6.659 -10.084 1.00 92.12 74 THR A N 1
ATOM 542 C CA . THR A 1 74 ? 0.051 -7.921 -10.467 1.00 92.12 74 THR A CA 1
ATOM 543 C C . THR A 1 74 ? 0.972 -8.930 -11.149 1.00 92.12 74 THR A C 1
ATOM 545 O O . THR A 1 74 ? 0.566 -10.063 -11.364 1.00 92.12 74 THR A O 1
ATOM 548 N N . ASN A 1 75 ? 2.192 -8.529 -11.525 1.00 87.62 75 ASN A N 1
ATOM 549 C CA . ASN A 1 75 ? 3.114 -9.386 -12.279 1.00 87.62 75 ASN A CA 1
ATOM 550 C C . ASN A 1 75 ? 4.264 -9.918 -11.416 1.00 87.62 75 ASN A C 1
ATOM 552 O O . ASN A 1 75 ? 4.530 -11.111 -11.417 1.00 87.62 75 ASN A O 1
ATOM 556 N N . ALA A 1 76 ? 4.978 -9.023 -10.725 1.00 87.94 76 ALA A N 1
ATOM 557 C CA . ALA A 1 76 ? 6.161 -9.379 -9.938 1.00 87.94 76 ALA A CA 1
ATOM 558 C C . ALA A 1 76 ? 5.819 -9.733 -8.484 1.00 87.94 76 ALA A C 1
ATOM 560 O O . ALA A 1 76 ? 6.433 -10.623 -7.911 1.00 87.94 76 ALA A O 1
ATOM 561 N N . ILE A 1 77 ? 4.840 -9.030 -7.913 1.00 91.19 77 ILE A N 1
ATOM 562 C CA . ILE A 1 77 ? 4.261 -9.272 -6.589 1.00 91.19 77 ILE A CA 1
ATOM 563 C C . ILE A 1 77 ? 2.746 -9.068 -6.686 1.00 91.19 77 ILE A C 1
ATOM 565 O O . ILE A 1 77 ? 2.299 -8.302 -7.549 1.00 91.19 77 ILE A O 1
ATOM 569 N N . ASN A 1 78 ? 1.976 -9.709 -5.805 1.00 96.38 78 ASN A N 1
ATOM 570 C CA . ASN A 1 78 ? 0.561 -9.405 -5.604 1.00 96.38 78 ASN A CA 1
ATOM 571 C C . ASN A 1 78 ? 0.442 -8.293 -4.556 1.00 96.38 78 ASN A C 1
ATOM 573 O O . ASN A 1 78 ? 0.749 -8.512 -3.388 1.00 96.38 78 ASN A O 1
ATOM 577 N N . GLY A 1 79 ? 0.048 -7.081 -4.946 1.00 97.50 79 GLY A N 1
ATOM 578 C CA . GLY A 1 79 ? 0.019 -5.979 -3.984 1.00 97.50 79 GLY A CA 1
ATOM 579 C C . GLY A 1 79 ? -0.358 -4.626 -4.560 1.00 97.50 79 GLY A C 1
ATOM 580 O O . GLY A 1 79 ? -0.749 -4.492 -5.720 1.00 97.50 79 GLY A O 1
ATOM 581 N N . PHE A 1 80 ? -0.236 -3.584 -3.745 1.00 97.94 80 PHE A N 1
ATOM 582 C CA . PHE A 1 80 ? -0.537 -2.217 -4.162 1.00 97.94 80 PHE A CA 1
ATOM 583 C C . PHE A 1 80 ? 0.303 -1.183 -3.415 1.00 97.94 80 PHE A C 1
ATOM 585 O O . PHE A 1 80 ? 0.714 -1.395 -2.281 1.00 97.94 80 PHE A O 1
ATOM 592 N N . ALA A 1 81 ? 0.518 -0.031 -4.047 1.00 97.81 81 ALA A N 1
ATOM 593 C CA . ALA A 1 81 ? 1.020 1.169 -3.390 1.00 97.81 81 ALA A CA 1
ATOM 594 C C . ALA A 1 81 ? -0.139 2.146 -3.159 1.00 97.81 81 ALA A C 1
ATOM 596 O O . ALA A 1 81 ? -0.962 2.350 -4.059 1.00 97.81 81 ALA A O 1
ATOM 597 N N . ALA A 1 82 ? -0.223 2.764 -1.982 1.00 98.25 82 ALA A N 1
ATOM 598 C CA . ALA A 1 82 ? -1.316 3.675 -1.641 1.00 98.25 82 ALA A CA 1
ATOM 599 C C . ALA A 1 82 ? -0.912 4.745 -0.621 1.00 98.25 82 ALA A C 1
ATOM 601 O O . ALA A 1 82 ? 0.029 4.574 0.152 1.00 98.25 82 ALA A O 1
ATOM 602 N N . GLN A 1 83 ? -1.690 5.830 -0.581 1.00 97.75 83 GLN A N 1
ATOM 603 C CA . GLN A 1 83 ? -1.6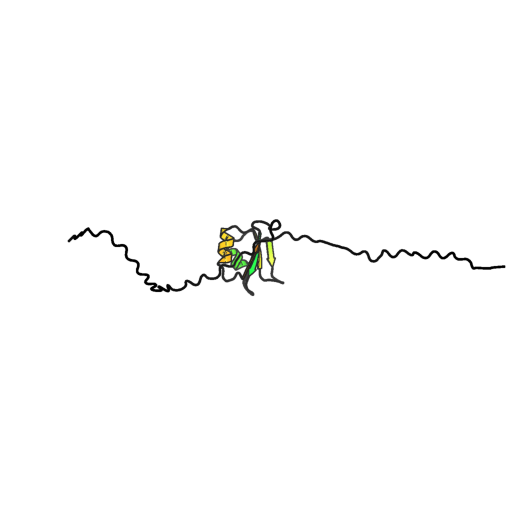93 6.743 0.560 1.00 97.75 83 GLN A CA 1
ATOM 604 C C . GLN A 1 83 ? -2.632 6.216 1.645 1.00 97.75 83 GLN A C 1
ATOM 606 O O . GLN A 1 83 ? -3.839 6.092 1.409 1.00 97.75 83 GLN A O 1
ATOM 611 N N . LEU A 1 84 ? -2.089 5.952 2.834 1.00 97.19 84 LEU A N 1
ATOM 612 C CA . LEU A 1 84 ? -2.821 5.350 3.946 1.00 97.19 84 LEU A CA 1
ATOM 613 C C . LEU A 1 84 ? -2.875 6.289 5.153 1.00 97.19 84 LEU A C 1
ATOM 615 O O . LEU A 1 84 ? -1.881 6.869 5.583 1.00 97.19 84 LEU A O 1
ATOM 619 N N . SER A 1 85 ? -4.065 6.410 5.732 1.00 96.38 85 SER A N 1
ATOM 620 C CA . SER A 1 85 ? -4.259 6.964 7.071 1.00 96.38 85 SER A CA 1
ATOM 621 C C . SER A 1 85 ? -3.859 5.945 8.139 1.00 96.38 85 SER A C 1
ATOM 623 O O . SER A 1 85 ? -3.889 4.739 7.896 1.00 96.38 85 SER A O 1
ATOM 625 N N . ALA A 1 86 ? -3.593 6.408 9.363 1.00 94.62 86 ALA A N 1
ATOM 626 C CA . ALA A 1 86 ? -3.284 5.524 10.490 1.00 94.62 86 ALA A CA 1
ATOM 627 C C . ALA A 1 86 ? -4.374 4.459 10.738 1.00 94.62 86 ALA A C 1
ATOM 629 O O . ALA A 1 86 ? -4.067 3.319 11.072 1.00 94.62 86 ALA A O 1
ATOM 630 N N . GLY A 1 87 ? -5.651 4.804 10.529 1.00 96.38 87 GLY A N 1
ATOM 631 C CA . GLY A 1 87 ? -6.757 3.854 10.672 1.00 96.38 87 GLY A CA 1
ATOM 632 C C . GLY A 1 87 ? -6.774 2.775 9.585 1.00 96.38 87 GLY A C 1
ATOM 633 O O . GLY A 1 87 ? -7.066 1.622 9.881 1.00 96.38 87 GLY A O 1
ATOM 634 N N . GLN A 1 88 ? -6.437 3.130 8.342 1.00 97.94 88 GLN A N 1
ATOM 635 C CA . GLN A 1 88 ? -6.306 2.163 7.243 1.00 97.94 88 GLN A CA 1
ATOM 636 C C . GLN A 1 88 ? -5.091 1.260 7.448 1.00 97.94 88 GLN A C 1
ATOM 638 O O . GLN A 1 88 ? -5.197 0.053 7.263 1.00 97.94 88 GLN A O 1
ATOM 643 N N . LEU A 1 89 ? -3.971 1.835 7.888 1.00 96.06 89 LEU A N 1
ATOM 644 C CA . LEU A 1 89 ? -2.747 1.100 8.177 1.00 96.06 89 LEU A CA 1
ATOM 645 C C . LEU A 1 89 ? -2.990 0.038 9.253 1.00 96.06 89 LEU A C 1
ATOM 647 O O . LEU A 1 89 ? -2.711 -1.131 9.026 1.00 96.06 89 LEU A O 1
ATOM 651 N N . LYS A 1 90 ? -3.638 0.413 10.362 1.00 96.06 90 LYS A N 1
ATOM 652 C CA . LYS A 1 90 ? -4.006 -0.534 11.421 1.00 96.06 90 LYS A CA 1
ATOM 653 C C . LYS A 1 90 ? -4.927 -1.653 10.928 1.00 96.06 90 LYS A C 1
ATOM 655 O O . LYS A 1 90 ? -4.739 -2.801 11.302 1.00 96.06 90 LYS A O 1
ATOM 660 N N . LYS A 1 91 ? -5.916 -1.342 10.080 1.00 97.06 91 LYS A N 1
ATOM 661 C CA . LYS A 1 91 ? -6.779 -2.379 9.490 1.00 97.06 91 LYS A CA 1
ATOM 662 C C . LYS A 1 91 ? -5.977 -3.379 8.658 1.00 97.06 91 LYS A C 1
ATOM 664 O O . LYS A 1 91 ? -6.208 -4.572 8.781 1.00 97.06 91 LYS A O 1
ATOM 669 N N . LEU A 1 92 ? -5.051 -2.886 7.836 1.00 97.50 92 LEU A N 1
ATOM 670 C CA . LEU A 1 92 ? -4.224 -3.722 6.967 1.00 97.50 92 LEU A CA 1
ATOM 671 C C . LEU A 1 92 ? -3.231 -4.574 7.761 1.00 97.50 92 LEU A C 1
ATOM 673 O O . LEU A 1 92 ? -3.046 -5.732 7.423 1.00 97.50 92 LEU A O 1
ATOM 677 N N . GLN A 1 93 ? -2.657 -4.057 8.851 1.00 96.31 93 GLN A N 1
ATOM 678 C CA . GLN A 1 93 ? -1.770 -4.848 9.716 1.00 96.31 93 GLN A CA 1
A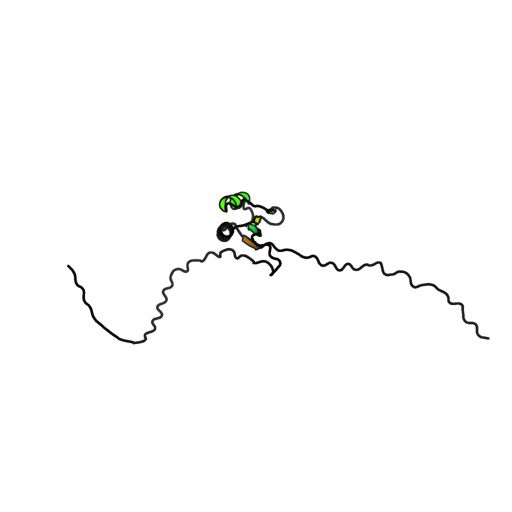TOM 679 C C . GLN A 1 93 ? -2.465 -6.042 10.389 1.00 96.31 93 GLN A C 1
ATOM 681 O O . GLN A 1 93 ? -1.809 -7.003 10.785 1.00 96.31 93 GLN A O 1
ATOM 686 N N . GLN A 1 94 ? -3.788 -5.960 10.540 1.00 96.06 94 GLN A N 1
ATOM 687 C CA . GLN A 1 94 ? -4.630 -6.979 11.170 1.00 96.06 94 GLN A CA 1
ATOM 688 C C . GLN A 1 94 ? -5.273 -7.931 10.154 1.00 96.06 94 GLN A C 1
ATOM 690 O O . GLN A 1 94 ? -5.922 -8.908 10.545 1.00 96.06 94 GLN A O 1
ATOM 695 N N . ASP A 1 95 ? -5.124 -7.643 8.861 1.00 97.12 95 ASP A N 1
ATOM 696 C CA . ASP A 1 95 ? -5.687 -8.427 7.773 1.00 97.12 95 ASP A CA 1
ATOM 697 C C . ASP A 1 95 ? -4.761 -9.606 7.445 1.00 97.12 95 ASP A C 1
ATOM 699 O O . ASP A 1 95 ? -3.637 -9.414 6.998 1.00 97.12 95 ASP A O 1
ATOM 703 N N . GLU A 1 96 ? -5.240 -10.840 7.635 1.00 96.00 96 GLU A N 1
ATOM 704 C CA . GLU A 1 96 ? -4.463 -12.066 7.362 1.00 96.00 96 GLU A CA 1
ATOM 705 C C . GLU A 1 96 ? -4.035 -12.206 5.900 1.00 96.00 96 GLU A C 1
ATOM 707 O O . GLU A 1 96 ? -3.150 -13.000 5.587 1.00 96.00 96 GLU A O 1
ATOM 712 N N . ARG A 1 97 ? -4.685 -11.473 4.993 1.00 97.75 97 ARG A N 1
ATOM 713 C CA . ARG A 1 97 ? -4.351 -11.482 3.570 1.00 97.75 97 ARG A CA 1
ATOM 714 C C . ARG A 1 97 ? -3.098 -10.665 3.271 1.00 97.75 97 ARG A C 1
ATOM 716 O O . ARG A 1 97 ? -2.532 -10.834 2.189 1.00 97.75 97 ARG A O 1
ATOM 723 N N . VAL A 1 98 ? -2.701 -9.772 4.178 1.00 97.56 98 VAL A N 1
ATOM 724 C CA . VAL A 1 98 ? -1.529 -8.906 4.040 1.00 97.56 98 VAL A CA 1
ATOM 725 C C . VAL A 1 98 ? -0.299 -9.644 4.549 1.00 97.56 98 VAL A C 1
ATOM 727 O O . VAL A 1 98 ? -0.259 -10.107 5.683 1.00 97.56 98 VAL A O 1
ATOM 730 N N . GLU A 1 99 ? 0.711 -9.741 3.693 1.00 96.44 99 GLU A N 1
ATOM 731 C CA . GLU A 1 99 ? 1.986 -10.380 4.015 1.00 96.44 99 GLU A CA 1
ATOM 732 C C . GLU A 1 99 ? 2.989 -9.371 4.585 1.00 96.44 99 GLU A C 1
ATOM 734 O O . GLU A 1 99 ? 3.688 -9.673 5.550 1.00 96.44 99 GLU A O 1
ATOM 739 N N . MET A 1 100 ? 3.051 -8.165 4.012 1.00 95.38 100 MET A N 1
ATOM 740 C CA . MET A 1 100 ? 4.054 -7.156 4.368 1.00 95.38 100 MET A CA 1
ATOM 741 C C . MET A 1 100 ? 3.548 -5.738 4.091 1.00 95.38 100 MET A C 1
ATOM 743 O O . MET A 1 100 ? 2.786 -5.519 3.142 1.00 95.38 100 MET A O 1
ATOM 747 N N . ILE A 1 101 ? 3.988 -4.771 4.900 1.00 96.12 101 ILE A N 1
ATOM 748 C CA . ILE A 1 101 ? 3.707 -3.345 4.706 1.00 96.12 101 ILE A CA 1
ATOM 749 C C . ILE A 1 101 ? 5.000 -2.541 4.871 1.00 96.12 101 ILE A C 1
ATOM 751 O O . ILE A 1 101 ? 5.493 -2.387 5.986 1.00 96.12 101 ILE A O 1
ATOM 755 N N . ASP A 1 102 ? 5.458 -1.931 3.781 1.00 93.56 102 ASP A N 1
ATOM 756 C CA . ASP A 1 102 ? 6.667 -1.103 3.754 1.00 93.56 102 ASP A CA 1
ATOM 757 C C . ASP A 1 102 ? 6.314 0.366 3.533 1.00 93.56 102 ASP A C 1
ATOM 759 O O . ASP A 1 102 ? 5.458 0.692 2.704 1.00 93.56 102 ASP A O 1
ATOM 763 N N . GLU A 1 103 ? 6.982 1.280 4.238 1.00 92.56 103 GLU A N 1
ATOM 764 C CA . GLU A 1 103 ? 6.900 2.710 3.921 1.00 92.56 103 GLU A CA 1
ATOM 765 C C . GLU A 1 103 ? 7.689 3.023 2.639 1.00 92.56 103 GLU A C 1
ATOM 767 O O . GLU A 1 103 ? 8.831 2.592 2.474 1.00 92.56 103 GLU A O 1
ATOM 772 N N . ASP A 1 104 ? 7.091 3.795 1.730 1.00 89.75 104 ASP A N 1
ATOM 773 C CA . ASP A 1 104 ? 7.730 4.178 0.470 1.00 89.75 104 ASP A CA 1
ATOM 774 C C . ASP A 1 104 ? 8.968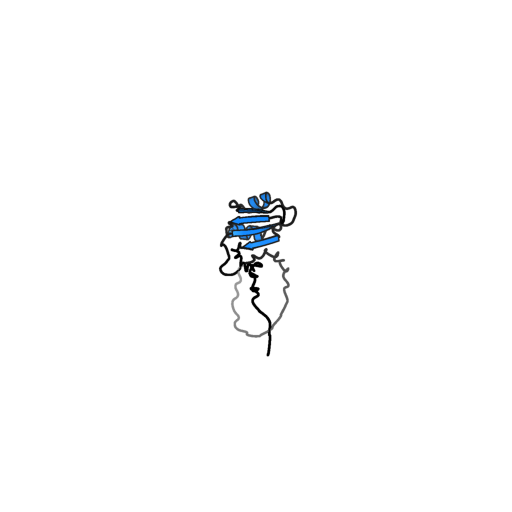 5.055 0.721 1.00 89.75 104 ASP A C 1
ATOM 776 O O . ASP A 1 104 ? 8.994 5.886 1.635 1.00 89.75 104 ASP A O 1
ATOM 780 N N . VAL A 1 105 ? 10.010 4.888 -0.096 1.00 86.81 105 VAL A N 1
ATOM 781 C CA . VAL A 1 105 ? 11.306 5.559 0.073 1.00 86.81 105 VAL A CA 1
ATOM 782 C C . VAL A 1 105 ? 11.835 6.135 -1.236 1.00 86.81 105 VAL A C 1
ATOM 784 O O . VAL A 1 105 ? 11.777 5.527 -2.302 1.00 86.81 105 VAL A O 1
ATOM 787 N N . ILE A 1 106 ? 12.459 7.309 -1.148 1.00 83.62 106 ILE A N 1
ATOM 788 C CA . ILE A 1 106 ? 13.135 7.937 -2.285 1.00 83.62 106 ILE A CA 1
ATOM 789 C C . ILE A 1 106 ? 14.479 7.240 -2.542 1.00 83.62 106 ILE A C 1
ATOM 791 O O . ILE A 1 106 ? 15.416 7.356 -1.749 1.00 83.62 106 ILE A O 1
ATOM 795 N N . GLY A 1 107 ? 14.599 6.568 -3.689 1.00 80.69 107 GLY A N 1
ATOM 796 C CA . GLY A 1 107 ? 15.855 5.986 -4.169 1.00 80.69 107 GLY A CA 1
ATOM 797 C C . GLY A 1 107 ? 16.764 7.003 -4.872 1.00 80.69 107 GLY A C 1
ATOM 798 O O . GLY A 1 107 ? 16.309 7.794 -5.698 1.00 80.69 107 GLY A O 1
ATOM 799 N N . THR A 1 108 ? 18.073 6.957 -4.603 1.00 79.38 108 THR A N 1
ATOM 800 C CA . THR A 1 108 ? 19.087 7.745 -5.329 1.00 79.38 108 THR A CA 1
ATOM 801 C C . THR A 1 108 ? 19.923 6.846 -6.231 1.00 79.38 108 THR A C 1
ATOM 803 O O . THR A 1 108 ? 20.444 5.828 -5.778 1.00 79.38 108 THR A O 1
ATOM 806 N N . LYS A 1 109 ? 20.102 7.231 -7.499 1.00 77.75 109 LYS A N 1
ATOM 807 C CA . LYS A 1 109 ? 21.039 6.559 -8.409 1.00 77.75 109 LYS A CA 1
ATOM 808 C C . LYS A 1 109 ? 22.397 7.256 -8.346 1.00 77.75 109 LYS A C 1
ATOM 810 O O . LYS A 1 109 ? 22.478 8.445 -8.636 1.00 77.75 109 LYS A O 1
ATOM 815 N N . SER A 1 110 ? 23.449 6.509 -8.030 1.00 74.88 110 SER A N 1
ATOM 816 C CA . SER A 1 110 ? 24.837 6.953 -8.193 1.00 74.88 110 SER A CA 1
ATOM 817 C C . SER A 1 110 ? 25.414 6.266 -9.423 1.00 74.88 110 SER A C 1
ATOM 819 O O . SER A 1 110 ? 25.415 5.039 -9.491 1.00 74.88 110 SER A O 1
ATOM 821 N N . ALA A 1 111 ? 25.880 7.038 -10.402 1.00 72.25 111 ALA A N 1
ATOM 822 C CA . ALA A 1 111 ? 26.526 6.505 -11.594 1.00 72.25 111 ALA A CA 1
ATOM 823 C C . ALA A 1 111 ? 27.983 6.974 -11.640 1.00 72.25 111 ALA A C 1
ATOM 825 O O . ALA A 1 111 ? 28.248 8.168 -11.760 1.00 72.25 111 ALA A O 1
ATOM 826 N N . ILE A 1 112 ? 28.919 6.026 -11.567 1.00 72.31 112 ILE A N 1
ATOM 827 C CA . ILE A 1 112 ? 30.272 6.196 -12.102 1.00 72.31 112 ILE A CA 1
ATOM 828 C C . ILE A 1 112 ? 30.273 5.570 -13.497 1.00 72.31 112 ILE A C 1
ATOM 830 O O . ILE A 1 112 ? 30.129 4.360 -13.643 1.00 72.31 112 ILE A O 1
ATOM 834 N N . GLN A 1 113 ? 30.346 6.400 -14.536 1.00 68.88 113 GLN A N 1
ATOM 835 C CA . GLN A 1 113 ? 30.477 5.925 -15.910 1.00 68.88 113 GLN A CA 1
ATOM 836 C C . GLN A 1 113 ? 31.955 5.977 -16.286 1.00 68.88 113 GLN A C 1
ATOM 838 O O . GLN A 1 113 ? 32.490 7.052 -16.557 1.00 68.88 113 GLN A O 1
ATOM 843 N N . GLU A 1 114 ? 32.624 4.825 -16.294 1.00 68.50 114 GLU A N 1
ATOM 844 C CA . GLU A 1 114 ? 33.951 4.746 -16.897 1.00 68.50 114 GLU A CA 1
ATOM 845 C C . GLU A 1 114 ? 33.821 4.983 -18.404 1.00 68.50 114 GLU A C 1
ATOM 847 O O . GLU A 1 114 ? 33.049 4.312 -19.089 1.00 68.50 114 GLU A O 1
ATOM 852 N N . ASN A 1 115 ? 34.538 5.983 -18.919 1.00 67.12 115 ASN A N 1
ATOM 853 C CA . ASN A 1 115 ? 34.614 6.265 -20.347 1.00 67.12 115 ASN A CA 1
ATOM 854 C C . ASN A 1 115 ? 35.733 5.411 -20.971 1.00 67.12 115 ASN A C 1
ATOM 856 O O . ASN A 1 115 ? 36.905 5.747 -20.782 1.00 67.12 115 ASN A O 1
ATOM 860 N N . PRO A 1 116 ? 35.429 4.359 -21.755 1.00 63.88 116 PRO A N 1
ATOM 861 C CA . PRO A 1 116 ? 36.458 3.491 -22.332 1.00 63.88 116 PRO A CA 1
ATOM 862 C C . PRO A 1 116 ? 37.285 4.150 -23.455 1.00 63.88 116 PRO A C 1
ATOM 864 O O . PRO A 1 116 ? 38.209 3.525 -23.965 1.00 63.88 116 PRO A O 1
ATOM 867 N N . GLN A 1 117 ? 36.992 5.391 -23.873 1.00 59.59 117 GLN A N 1
ATOM 868 C CA . GLN A 1 117 ? 37.621 6.017 -25.050 1.00 59.59 117 GLN A CA 1
ATOM 869 C C . GLN A 1 117 ? 38.824 6.937 -24.772 1.00 59.59 117 GLN A C 1
ATOM 871 O O . GLN A 1 117 ? 39.333 7.564 -25.703 1.00 59.59 117 GLN A O 1
ATOM 876 N N . SER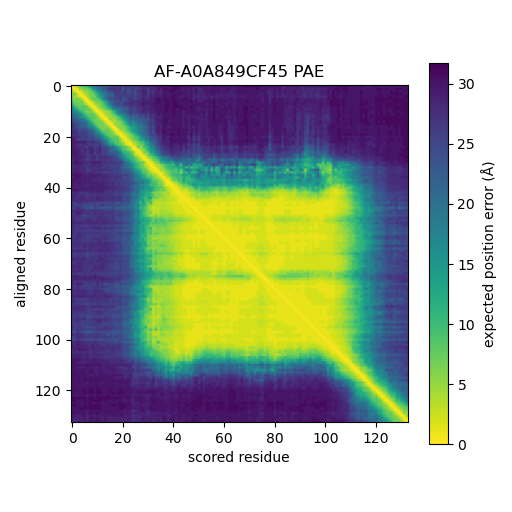 A 1 118 ? 39.356 6.998 -23.550 1.00 56.12 118 SER A N 1
ATOM 877 C CA . SER A 1 118 ? 40.595 7.747 -23.274 1.00 56.12 118 SER A CA 1
ATOM 878 C C . SER A 1 118 ? 41.861 6.980 -23.699 1.00 56.12 118 SER A C 1
ATOM 880 O O . SER A 1 118 ? 42.769 6.782 -22.903 1.00 56.12 118 SER A O 1
ATOM 882 N N . THR A 1 119 ? 41.960 6.552 -24.960 1.00 56.50 119 THR A N 1
ATOM 883 C CA . THR A 1 119 ? 43.227 6.085 -25.561 1.00 56.50 119 THR A CA 1
ATOM 884 C C . THR A 1 119 ? 43.489 6.800 -26.884 1.00 56.50 119 THR A C 1
ATOM 886 O O . THR A 1 119 ? 43.660 6.188 -27.939 1.00 56.50 119 THR A O 1
ATOM 889 N N . SER A 1 120 ? 43.530 8.132 -26.845 1.00 54.53 120 SER A N 1
ATOM 890 C CA . SER A 1 120 ? 44.010 8.944 -27.968 1.00 54.53 120 SER A CA 1
ATOM 891 C C . SER A 1 120 ? 45.544 8.947 -28.012 1.00 54.53 120 SER A C 1
ATOM 893 O O . SER A 1 120 ? 46.205 9.829 -27.480 1.00 54.53 120 SER A O 1
ATOM 895 N N . ARG A 1 121 ? 46.080 7.897 -28.648 1.00 57.38 121 ARG A N 1
ATOM 896 C CA . ARG A 1 121 ? 47.264 7.855 -29.534 1.00 57.38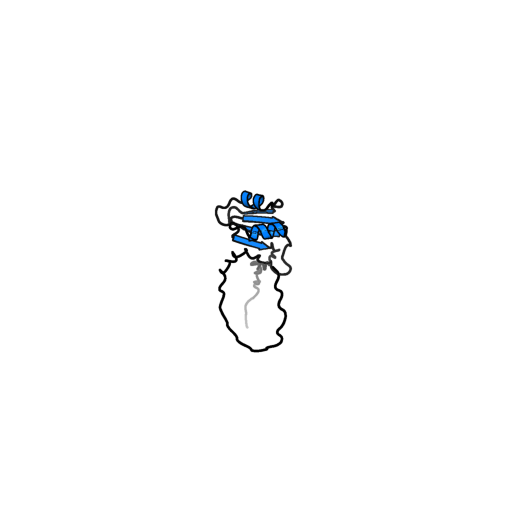 121 ARG A CA 1
ATOM 897 C C . ARG A 1 121 ? 48.459 8.764 -29.183 1.00 57.38 121 ARG A C 1
ATOM 899 O O . ARG A 1 121 ? 48.712 9.750 -29.868 1.00 57.38 121 ARG A O 1
ATOM 906 N N . ALA A 1 122 ? 49.296 8.342 -28.237 1.00 54.84 122 ALA A N 1
ATOM 907 C CA . ALA A 1 122 ? 50.675 8.827 -28.130 1.00 54.84 122 ALA A CA 1
ATOM 908 C C . ALA A 1 122 ? 51.613 7.986 -29.018 1.00 54.84 122 ALA A C 1
ATOM 910 O O . ALA A 1 122 ? 52.333 7.132 -28.517 1.00 54.84 122 ALA A O 1
ATOM 911 N N . ILE A 1 123 ? 51.585 8.181 -30.342 1.00 54.47 123 ILE A N 1
ATOM 912 C CA . ILE A 1 123 ? 52.661 7.692 -31.224 1.00 54.47 123 ILE A CA 1
ATOM 913 C C . ILE A 1 123 ? 52.835 8.669 -32.396 1.00 54.47 123 ILE A C 1
ATOM 915 O O . ILE A 1 123 ? 52.309 8.453 -33.485 1.00 54.47 123 ILE A O 1
ATOM 919 N N . THR A 1 124 ? 53.574 9.756 -32.175 1.00 46.28 124 THR A N 1
ATOM 920 C CA . THR A 1 124 ? 54.266 10.440 -33.275 1.00 46.28 124 THR A CA 1
ATOM 921 C C . THR A 1 124 ? 55.717 9.998 -33.218 1.00 46.28 124 THR A C 1
ATOM 923 O O . THR A 1 124 ? 56.510 10.463 -32.405 1.00 46.28 124 THR A O 1
ATOM 926 N N . THR A 1 125 ? 56.025 9.028 -34.070 1.00 54.91 125 THR A N 1
ATOM 927 C CA . THR A 1 125 ? 57.369 8.623 -34.461 1.00 54.91 125 THR A CA 1
ATOM 928 C C . THR A 1 125 ? 58.116 9.813 -35.059 1.00 54.91 125 THR A C 1
ATOM 930 O O . THR A 1 125 ? 57.736 10.309 -36.114 1.00 54.91 125 THR A O 1
ATOM 933 N N . SER A 1 126 ? 59.226 10.215 -34.445 1.00 47.00 126 SER A N 1
ATOM 934 C CA . SER A 1 126 ? 60.328 10.849 -35.173 1.00 47.00 126 SER A CA 1
ATOM 935 C C . SER A 1 126 ? 61.657 10.544 -34.481 1.00 47.00 126 SER A C 1
ATOM 937 O O . SER A 1 126 ? 62.189 11.351 -33.722 1.00 47.00 126 SER A O 1
ATOM 939 N N . SER A 1 127 ? 62.202 9.360 -34.749 1.00 56.22 127 SER A N 1
ATOM 940 C CA . SER A 1 127 ? 63.639 9.116 -34.620 1.00 56.22 127 SER A CA 1
ATOM 941 C C . SER A 1 127 ? 64.229 9.039 -36.024 1.00 56.22 127 SER A C 1
ATOM 943 O O . SER A 1 127 ? 63.787 8.192 -36.800 1.00 56.22 127 SER A O 1
ATOM 945 N N . PRO A 1 128 ? 65.250 9.842 -36.350 1.00 56.62 128 PRO A N 1
ATOM 946 C CA . PRO A 1 128 ? 66.257 9.413 -37.302 1.00 56.62 128 PRO A CA 1
ATOM 947 C C . PRO A 1 128 ? 67.540 8.988 -36.568 1.00 56.62 128 PRO A C 1
ATOM 949 O O . PRO A 1 128 ? 68.196 9.780 -35.904 1.00 56.62 128 PRO A O 1
ATOM 952 N N . ILE A 1 129 ? 67.815 7.685 -36.681 1.00 53.81 129 ILE A N 1
ATOM 953 C CA . ILE A 1 129 ? 69.109 7.031 -36.939 1.00 53.81 129 ILE A CA 1
ATOM 954 C C . ILE A 1 129 ? 70.410 7.709 -36.463 1.00 53.81 129 ILE A C 1
ATOM 956 O O . ILE A 1 129 ? 70.832 8.750 -36.951 1.00 53.81 129 ILE A O 1
ATOM 960 N N . SER A 1 130 ? 71.107 6.978 -35.590 1.00 49.53 130 SER A N 1
ATOM 961 C CA . SER A 1 130 ? 72.537 7.102 -35.291 1.00 49.53 130 SER A CA 1
ATOM 962 C C . SER A 1 130 ? 73.402 7.007 -36.557 1.00 49.53 130 SER A C 1
ATOM 964 O O . SER A 1 130 ? 73.233 6.073 -37.340 1.00 49.53 130 SER A O 1
ATOM 966 N N . SER A 1 131 ? 74.384 7.900 -36.708 1.00 49.53 131 SER A N 1
ATOM 967 C CA . SER A 1 131 ? 75.636 7.585 -37.404 1.00 49.53 131 SER A CA 1
ATOM 968 C C . SER A 1 131 ? 76.788 8.320 -36.726 1.00 49.53 131 SER A C 1
ATOM 970 O O . SER A 1 131 ? 76.891 9.542 -36.798 1.00 49.53 131 SER A O 1
ATOM 972 N N . ALA A 1 132 ? 77.637 7.547 -36.055 1.00 43.62 132 ALA A N 1
ATOM 973 C CA . ALA A 1 132 ? 78.965 7.954 -35.634 1.00 43.62 132 ALA A CA 1
ATOM 974 C C . ALA A 1 132 ? 79.916 7.948 -36.842 1.00 43.62 132 ALA A C 1
ATOM 976 O O . ALA A 1 132 ? 79.861 7.026 -37.659 1.00 43.62 132 ALA A O 1
ATOM 977 N N . ALA A 1 133 ? 80.783 8.955 -36.917 1.00 46.03 133 ALA A N 1
ATOM 978 C CA . ALA A 1 133 ? 82.100 8.917 -37.546 1.00 46.03 133 ALA A CA 1
ATOM 979 C C . ALA A 1 133 ? 82.988 9.930 -36.816 1.00 46.03 133 ALA A C 1
ATOM 981 O O . ALA A 1 133 ? 82.491 11.053 -36.570 1.00 46.03 133 ALA A O 1
#

Organism: NCBI:txid53432

Solvent-accessible surface area (backbone atoms only — not comparable to full-atom values): 8974 Å² total; per-residue (Å²): 142,85,81,89,80,85,91,83,80,91,78,95,75,93,75,92,74,88,74,81,78,77,64,82,79,73,77,75,68,80,59,48,63,68,50,75,35,60,89,97,31,49,43,87,54,30,32,40,38,36,35,44,83,90,63,62,66,66,60,54,32,58,77,45,67,59,82,49,70,76,46,76,42,80,84,93,48,45,33,36,29,29,57,50,52,74,71,36,48,55,48,47,30,69,34,87,58,46,66,44,39,34,40,32,59,68,84,82,88,86,82,87,80,86,72,90,75,85,72,83,76,93,74,84,88,83,81,83,80,92,79,91,130

pLDDT: mean 75.08, std 21.83, range [33.22, 98.31]

Radius of gyration: 34.96 Å; Cα contacts (8 Å, |Δi|>4): 141; chains: 1; bounding box: 112×31×100 Å

Secondary structure (DSSP, 8-state):
------------------------------PPPEEPPPTTTEEEEEEEEEE-TT--HHHHHHHTT---EEEEE-SSSSEEEEE--HHHHHHHHT-TTEEEEEEEE----------TT----------------

Foldseek 3Di:
DDDDDDDDDDDDDDDDDC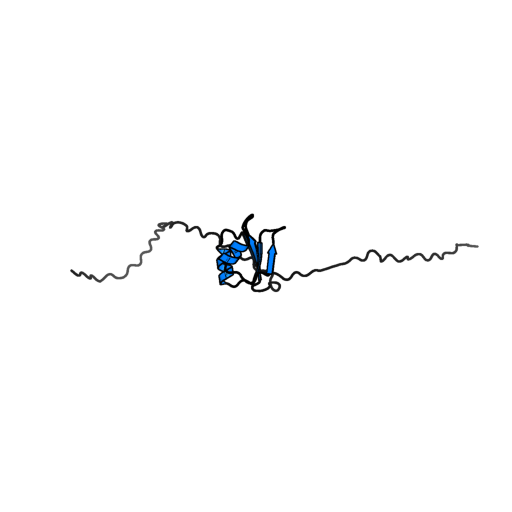PDPPDPPPPPPQQADEAEDDPPFFDPQKKKWFFDPPDDAVVLCVVLVFDAWPAADDDPTGTTIGRDDPSSSSVLSVDPRTDHMYGDGDDDDDDDDDDPPPPPDPDDDDDDDDDDD

Nearest PDB structures (foldseek):
  8c4x-assembly2_B  TM=9.483E-01  e=1.235E-09  Actinomadura keratinilytica
  8c4z-assembly1_A  TM=7.276E-01  e=2.986E-05  Thermus sp. Rt41A
  3sqo-assembly1_P  TM=7.876E-01  e=9.867E-05  Homo sapiens
  3cnq-assembly1_P  TM=8.185E-01  e=6.471E-03  Bacillus amyloliquefaciens
  1r6v-assembly1_A  TM=6.301E-01  e=1.872E-02  Fervidobacterium pennivorans

Sequence (133 aa):
MSKKRLVGALGAILLLTLAGQSGPAQADKPEVQIDKGLEGKAVPGQYIVTLTDGVPIDTVLDDANVKKVLHRYTNAINGFAAQLSAGQLKKLQQDERVEMIDEDVIGTKSAIQENPQSTSRAITTSSPISSAA

InterPro domains:
  IPR010259 Peptidase S8 propeptide/proteinase inhibitor I9 [PF05922] (65-105)
  IPR037045 Peptidase S8 propeptide/proteinase inhibitor I9 superfamily [G3DSA:3.30.70.80] (44-108)